Protein AF-A0A6J7JRB7-F1 (afdb_monomer_lite)

Structure (mmCIF, N/CA/C/O backbone):
data_AF-A0A6J7JRB7-F1
#
_entry.id   AF-A0A6J7JRB7-F1
#
loop_
_atom_site.group_PDB
_atom_site.id
_atom_site.type_symbol
_atom_site.label_atom_id
_atom_site.label_alt_id
_atom_site.label_comp_id
_atom_site.label_asym_id
_atom_site.label_entity_id
_atom_site.label_seq_id
_atom_site.pdbx_PDB_ins_code
_atom_site.Cartn_x
_atom_site.Cartn_y
_atom_site.Cartn_z
_atom_site.occupancy
_atom_site.B_iso_or_equiv
_atom_site.auth_seq_id
_atom_site.auth_comp_id
_atom_site.auth_asym_id
_atom_site.auth_atom_id
_atom_site.pdbx_PDB_model_num
ATOM 1 N N . MET A 1 1 ? -7.721 -0.290 -4.388 1.00 76.25 1 MET A N 1
ATOM 2 C CA . MET A 1 1 ? -7.962 -1.744 -4.243 1.00 76.25 1 MET A CA 1
ATOM 3 C C . MET A 1 1 ? -8.244 -2.054 -2.776 1.00 76.25 1 MET A C 1
ATOM 5 O O . MET A 1 1 ? -7.446 -1.614 -1.957 1.00 76.25 1 MET A O 1
ATOM 9 N N . PRO A 1 2 ? -9.337 -2.754 -2.424 1.00 85.25 2 PRO A N 1
ATOM 10 C CA . PRO A 1 2 ? -9.631 -3.139 -1.039 1.00 85.25 2 PRO A CA 1
ATOM 11 C C . PRO A 1 2 ? -8.579 -4.089 -0.453 1.00 85.25 2 PRO A C 1
ATOM 13 O O . PRO A 1 2 ? -8.150 -5.020 -1.140 1.00 85.25 2 PRO A O 1
ATOM 16 N N . ILE A 1 3 ? -8.217 -3.924 0.824 1.00 85.44 3 ILE A N 1
ATOM 17 C CA . ILE A 1 3 ? -7.238 -4.811 1.488 1.00 85.44 3 ILE A CA 1
ATOM 18 C C . ILE A 1 3 ? -7.705 -6.276 1.525 1.00 85.44 3 ILE A C 1
ATOM 20 O O . ILE A 1 3 ? -6.895 -7.191 1.407 1.00 85.44 3 ILE A O 1
ATOM 24 N N . ALA A 1 4 ? -9.018 -6.520 1.603 1.00 86.56 4 ALA A N 1
ATOM 25 C CA . ALA A 1 4 ? -9.580 -7.871 1.615 1.00 86.56 4 ALA A CA 1
ATOM 26 C C . ALA A 1 4 ? -9.231 -8.669 0.346 1.00 86.56 4 ALA A C 1
ATOM 28 O O . ALA A 1 4 ? -8.915 -9.854 0.432 1.00 86.56 4 ALA A O 1
ATOM 29 N N . GLN A 1 5 ? -9.221 -8.013 -0.822 1.00 86.25 5 GLN A N 1
ATOM 30 C CA . GLN A 1 5 ? -8.841 -8.654 -2.086 1.00 86.25 5 GLN A CA 1
ATOM 31 C C . GLN A 1 5 ? -7.365 -9.060 -2.084 1.00 86.25 5 GLN A C 1
ATOM 33 O O . GLN A 1 5 ? -7.008 -10.130 -2.568 1.00 86.25 5 GLN A O 1
ATOM 38 N N . VAL A 1 6 ? -6.509 -8.233 -1.486 1.00 87.00 6 VAL A N 1
ATOM 39 C CA . VAL A 1 6 ? -5.076 -8.512 -1.362 1.00 87.00 6 VAL A CA 1
ATOM 40 C C . VAL A 1 6 ? -4.815 -9.650 -0.388 1.00 87.00 6 VAL A C 1
ATOM 42 O O . VAL A 1 6 ? -4.079 -10.574 -0.717 1.00 87.00 6 VAL A O 1
ATOM 45 N N . ARG A 1 7 ? -5.457 -9.632 0.784 1.00 88.94 7 ARG A N 1
ATOM 46 C CA . ARG A 1 7 ? -5.355 -10.720 1.765 1.00 88.94 7 ARG A CA 1
ATOM 47 C C . ARG A 1 7 ? -5.784 -12.056 1.156 1.00 88.94 7 ARG A C 1
ATOM 49 O O . ARG A 1 7 ? -5.083 -13.047 1.331 1.00 88.94 7 ARG A O 1
ATOM 56 N N . ALA A 1 8 ? -6.870 -12.070 0.382 1.00 88.88 8 ALA A N 1
ATOM 57 C CA . ALA A 1 8 ? -7.312 -13.262 -0.339 1.00 88.88 8 ALA A CA 1
ATOM 58 C C . ALA A 1 8 ? -6.277 -13.743 -1.373 1.00 88.88 8 ALA A C 1
ATOM 60 O O . ALA A 1 8 ? -5.997 -14.936 -1.440 1.00 88.88 8 ALA A O 1
ATOM 61 N N . ALA A 1 9 ? -5.664 -12.826 -2.130 1.00 87.12 9 ALA A N 1
ATOM 62 C CA . ALA A 1 9 ? -4.622 -13.166 -3.100 1.00 87.12 9 ALA A CA 1
ATOM 63 C C . ALA A 1 9 ? -3.345 -13.733 -2.447 1.00 87.12 9 ALA A C 1
ATOM 65 O O . ALA A 1 9 ? -2.646 -14.540 -3.056 1.00 87.12 9 ALA A O 1
ATOM 66 N N . LEU A 1 10 ? -3.041 -13.329 -1.210 1.00 89.19 10 LEU A N 1
ATOM 67 C CA . LEU A 1 10 ? -1.846 -13.748 -0.471 1.00 89.19 10 LEU A CA 1
ATOM 68 C C . LEU A 1 10 ? -2.048 -15.025 0.363 1.00 89.19 10 LEU A C 1
ATOM 70 O O . LEU A 1 10 ? -1.072 -15.718 0.659 1.00 89.19 10 LEU A O 1
ATOM 74 N N . ALA A 1 11 ? -3.292 -15.376 0.699 1.00 86.50 11 ALA A N 1
ATOM 75 C CA . ALA A 1 11 ? -3.630 -16.467 1.618 1.00 86.50 11 ALA A CA 1
ATOM 76 C C . ALA A 1 11 ? -3.048 -17.844 1.234 1.00 86.50 11 ALA A C 1
ATOM 78 O O . ALA A 1 11 ? -2.835 -18.681 2.106 1.00 86.50 11 ALA A O 1
ATOM 79 N N . GLY A 1 12 ? -2.777 -18.085 -0.054 1.00 82.75 12 GLY A N 1
ATOM 80 C CA . GLY A 1 12 ? -2.270 -19.368 -0.552 1.00 82.75 12 GLY A CA 1
ATOM 81 C C . GLY A 1 12 ? -0.763 -19.602 -0.390 1.00 82.75 12 GLY A C 1
ATOM 82 O O . GLY A 1 12 ? -0.304 -20.710 -0.650 1.00 82.75 12 GLY A O 1
ATOM 83 N N . GLY A 1 13 ? 0.020 -18.594 0.010 1.00 87.75 13 GLY A N 1
ATOM 84 C CA . GLY A 1 13 ? 1.485 -18.731 0.060 1.00 87.75 13 GLY A CA 1
ATOM 85 C C . GLY A 1 13 ? 2.221 -17.766 0.982 1.00 87.75 13 GLY A C 1
ATOM 86 O O . GLY A 1 13 ? 3.420 -17.927 1.186 1.00 87.75 13 GLY A O 1
ATOM 87 N N . TRP A 1 14 ? 1.525 -16.790 1.562 1.00 93.12 14 TRP A N 1
ATOM 88 C CA . TRP A 1 14 ? 2.118 -15.783 2.434 1.00 93.12 14 TRP A CA 1
ATOM 89 C C . TRP A 1 14 ? 1.535 -15.863 3.839 1.00 93.12 14 TRP A C 1
ATOM 91 O O . TRP A 1 14 ? 0.337 -16.066 4.032 1.00 93.12 14 TRP A O 1
ATOM 101 N N . LYS A 1 15 ? 2.390 -15.647 4.837 1.00 92.44 15 LYS A N 1
ATOM 102 C CA . LYS A 1 15 ? 1.994 -15.529 6.242 1.00 92.44 15 LYS A CA 1
ATOM 103 C C . LYS A 1 15 ? 1.959 -14.059 6.622 1.00 92.44 15 LYS A C 1
ATOM 105 O O . LYS A 1 15 ? 3.009 -13.460 6.833 1.00 92.44 15 LYS A O 1
ATOM 110 N N . CYS A 1 16 ? 0.761 -13.492 6.694 1.00 90.56 16 CYS A N 1
ATOM 111 C CA . CYS A 1 16 ? 0.547 -12.085 7.019 1.00 90.56 16 CYS A CA 1
ATOM 112 C C . CYS A 1 16 ? 0.153 -11.883 8.483 1.00 90.56 16 CYS A C 1
ATOM 114 O O . CYS A 1 16 ? -0.610 -12.665 9.051 1.00 90.56 16 CYS A O 1
ATOM 116 N N . ARG A 1 17 ? 0.650 -10.800 9.078 1.00 89.12 17 ARG A N 1
ATOM 117 C CA . ARG A 1 17 ? 0.270 -10.303 10.396 1.00 89.12 17 ARG A CA 1
ATOM 118 C C . ARG A 1 17 ? -0.006 -8.804 10.301 1.00 89.12 17 ARG A C 1
ATOM 120 O O . ARG A 1 17 ? 0.858 -8.047 9.866 1.00 89.12 17 ARG A O 1
ATOM 127 N N . SER A 1 18 ? -1.178 -8.397 10.764 1.00 82.25 18 SER A N 1
ATOM 128 C CA . SER A 1 18 ? -1.529 -6.990 10.964 1.00 82.25 18 SER A CA 1
ATOM 129 C C . SER A 1 18 ? -0.732 -6.415 12.130 1.00 82.25 18 SER A C 1
ATOM 131 O O . SER A 1 18 ? -0.564 -7.083 13.159 1.00 82.25 18 SER A O 1
ATOM 133 N N . GLN A 1 19 ? -0.185 -5.211 11.975 1.00 71.94 19 GLN A N 1
ATOM 134 C CA . GLN A 1 19 ? 0.586 -4.593 13.052 1.00 71.94 19 GLN A CA 1
ATOM 135 C C . GLN A 1 19 ? -0.351 -4.095 14.168 1.00 71.94 19 GLN A C 1
ATOM 137 O O . GLN A 1 19 ? -1.401 -3.529 13.882 1.00 71.94 19 GLN A O 1
ATOM 142 N N . PRO A 1 20 ? -0.016 -4.291 15.457 1.00 54.75 20 PRO A N 1
ATOM 143 C CA . PRO A 1 20 ? -0.836 -3.772 16.549 1.00 54.75 20 PRO A CA 1
ATOM 144 C C . PRO A 1 20 ? -0.871 -2.235 16.511 1.00 54.75 20 PRO A C 1
ATOM 146 O O . PRO A 1 20 ? 0.176 -1.595 16.454 1.00 54.75 20 PRO A O 1
ATOM 149 N N . GLY A 1 21 ? -2.074 -1.650 16.559 1.00 57.25 21 GLY A N 1
ATOM 150 C CA . GLY A 1 21 ? -2.283 -0.193 16.501 1.00 57.25 21 GLY A CA 1
ATOM 151 C C . GLY A 1 21 ? -3.243 0.295 15.408 1.00 57.25 21 GLY A C 1
ATOM 152 O O . GLY A 1 21 ? -3.425 1.504 15.265 1.00 57.25 21 GLY A O 1
ATOM 153 N N . GLU A 1 22 ? -3.874 -0.609 14.653 1.00 62.12 22 GLU A N 1
ATOM 154 C CA . GLU A 1 22 ? -4.835 -0.250 13.600 1.00 62.12 22 GLU A CA 1
ATOM 155 C C . GLU A 1 22 ? -6.084 0.404 14.197 1.00 62.12 22 GLU A C 1
ATOM 157 O O . GLU A 1 22 ? -6.878 -0.226 14.896 1.00 62.12 22 GLU A O 1
ATOM 162 N N . THR A 1 23 ? -6.251 1.696 13.929 1.00 71.94 23 THR A N 1
ATOM 163 C CA . THR A 1 23 ? -7.450 2.455 14.293 1.00 71.94 23 THR A CA 1
ATOM 164 C C . THR A 1 23 ? -8.342 2.560 13.070 1.00 71.94 23 THR A C 1
ATOM 166 O O . THR A 1 23 ? -7.960 3.149 12.061 1.00 71.94 23 THR A O 1
ATOM 169 N N . THR A 1 24 ? -9.545 2.000 13.154 1.00 78.94 24 THR A N 1
ATOM 170 C CA . THR A 1 24 ? -10.536 2.074 12.071 1.00 78.94 24 THR A CA 1
ATOM 171 C C . THR A 1 24 ? -10.951 3.521 11.793 1.00 78.94 24 THR A C 1
ATOM 173 O O . THR A 1 24 ? -10.868 4.382 12.674 1.00 78.94 24 THR A O 1
ATOM 176 N N . PHE A 1 25 ? -11.485 3.790 10.596 1.00 81.44 25 PHE A N 1
ATOM 177 C CA . PHE A 1 25 ? -12.032 5.111 10.248 1.00 81.44 25 PHE A CA 1
ATOM 178 C C . PHE A 1 25 ? -13.025 5.617 11.307 1.00 81.44 25 PHE A C 1
ATOM 180 O O . PHE A 1 25 ? -12.956 6.764 11.743 1.00 81.44 25 PHE A O 1
ATOM 187 N N . ARG A 1 26 ? -13.908 4.734 11.791 1.00 83.62 26 ARG A N 1
ATOM 188 C CA . ARG A 1 26 ? -14.891 5.059 12.830 1.00 83.62 26 ARG A CA 1
ATOM 189 C C . ARG A 1 26 ? -14.234 5.471 14.147 1.00 83.62 26 ARG A C 1
ATOM 191 O O . ARG A 1 26 ? -14.611 6.498 14.700 1.00 83.62 26 ARG A O 1
ATOM 198 N N . GLN A 1 27 ? -13.248 4.711 14.620 1.00 83.44 27 GLN A N 1
ATOM 199 C CA . GLN A 1 27 ? -12.516 5.046 15.847 1.00 83.44 27 GLN A CA 1
ATOM 200 C C . GLN A 1 27 ? -11.789 6.391 15.710 1.00 83.44 27 GLN A C 1
ATOM 202 O O . GLN A 1 27 ? -11.836 7.202 16.630 1.00 83.44 27 GLN A O 1
ATOM 207 N N . LYS A 1 28 ? -11.212 6.683 14.534 1.00 81.31 28 LYS A N 1
ATOM 208 C CA . LYS A 1 28 ? -10.584 7.985 14.244 1.00 81.31 28 LYS A CA 1
ATOM 209 C C . LYS A 1 28 ? -11.584 9.142 14.322 1.00 81.31 28 LYS A C 1
ATOM 211 O O . LYS A 1 28 ? -11.272 10.184 14.895 1.00 81.31 28 LYS A O 1
ATOM 216 N N . VAL A 1 29 ? -12.793 8.963 13.785 1.00 83.75 29 VAL A N 1
ATOM 217 C CA . VAL A 1 29 ? -13.868 9.964 13.896 1.00 83.75 29 VAL A CA 1
ATOM 218 C C . VAL A 1 29 ? -14.304 10.143 15.351 1.00 83.75 29 VAL A C 1
ATOM 220 O O . VAL A 1 29 ? -14.410 11.275 15.814 1.00 83.75 29 VAL A O 1
ATOM 223 N N . GLU A 1 30 ? -14.524 9.054 16.091 1.00 85.88 30 GLU A N 1
ATOM 224 C CA . GLU A 1 30 ? -14.935 9.096 17.502 1.00 85.88 30 GLU A CA 1
ATOM 225 C C . GLU A 1 30 ? -13.896 9.812 18.384 1.00 85.88 30 GLU A C 1
ATOM 227 O O . GLU A 1 30 ? -14.257 10.650 19.219 1.00 85.88 30 GLU A O 1
ATOM 232 N N . ASP A 1 31 ? -12.609 9.555 18.154 1.00 82.25 31 ASP A N 1
ATOM 233 C CA . ASP A 1 31 ? -11.507 10.219 18.847 1.00 82.25 31 ASP A CA 1
ATOM 234 C C . ASP A 1 31 ? -11.458 11.728 18.548 1.00 82.25 31 ASP A C 1
ATOM 236 O O . ASP A 1 31 ? -11.330 12.539 19.473 1.00 82.25 31 ASP A O 1
ATOM 240 N N . GLU A 1 32 ? -11.626 12.127 17.283 1.00 82.19 32 GLU A N 1
ATOM 241 C CA . GLU A 1 32 ? -11.650 13.537 16.872 1.00 82.19 32 GLU A CA 1
ATOM 242 C C . GLU A 1 32 ? -12.894 14.271 17.412 1.00 82.19 32 GLU A C 1
ATOM 244 O O . GLU A 1 32 ? -12.798 15.406 17.890 1.00 82.19 32 GLU A O 1
ATOM 249 N N . VAL A 1 33 ? -14.061 13.615 17.439 1.00 84.25 33 VAL A N 1
ATOM 250 C CA . VAL A 1 33 ? -15.277 14.149 18.076 1.00 84.25 33 VAL A CA 1
ATOM 251 C C . VAL A 1 33 ? -15.057 14.352 19.576 1.00 84.25 33 VAL A C 1
ATOM 253 O O . VAL A 1 33 ? -15.400 15.412 20.111 1.00 84.25 33 VAL A O 1
ATOM 256 N N . ARG A 1 34 ? -14.470 13.366 20.270 1.00 83.44 34 ARG A N 1
ATOM 257 C CA . ARG A 1 34 ? -14.160 13.465 21.705 1.00 83.44 34 ARG A CA 1
ATOM 258 C C . ARG A 1 34 ? -13.220 14.636 21.977 1.00 83.44 34 ARG A C 1
ATOM 260 O O . ARG A 1 34 ? -13.508 15.441 22.859 1.00 83.44 34 ARG A O 1
ATOM 267 N N . LYS A 1 35 ? -12.153 14.776 21.186 1.00 76.69 35 LYS A N 1
ATOM 268 C CA . LYS A 1 35 ? -11.178 15.872 21.287 1.00 76.69 35 LYS A CA 1
ATOM 269 C C . LYS A 1 35 ? -11.837 17.248 21.182 1.00 76.69 35 LYS A C 1
ATOM 271 O O . LYS A 1 35 ? -11.597 18.121 22.014 1.00 76.69 35 LYS A O 1
ATOM 276 N N . ARG A 1 36 ? -12.702 17.437 20.185 1.00 78.38 36 ARG A N 1
ATOM 277 C CA . ARG A 1 36 ? -13.407 18.710 19.962 1.00 78.38 36 ARG A CA 1
ATOM 278 C C . ARG A 1 36 ? -14.387 19.042 21.086 1.00 78.38 36 ARG A C 1
ATOM 280 O O . ARG A 1 36 ? -14.537 20.210 21.431 1.00 78.38 36 ARG A O 1
ATOM 287 N N . LYS A 1 37 ? -15.017 18.030 21.690 1.00 79.56 37 LYS A N 1
ATOM 288 C CA . LYS A 1 37 ? -15.929 18.208 22.832 1.00 79.56 37 LYS A CA 1
ATOM 289 C C . LYS A 1 37 ? -15.203 18.557 24.133 1.00 79.56 37 LYS A C 1
ATOM 291 O O . LYS A 1 37 ? -15.717 19.367 24.897 1.00 79.56 37 LYS A O 1
ATOM 296 N N . THR A 1 38 ? -14.033 17.973 24.393 1.00 78.00 38 THR A N 1
ATOM 297 C CA . THR A 1 38 ? -13.291 18.186 25.650 1.00 78.00 38 THR A CA 1
ATOM 298 C C . THR A 1 38 ? -12.343 19.386 25.615 1.00 78.00 38 THR A C 1
ATOM 300 O O . THR A 1 38 ? -11.738 19.706 26.634 1.00 78.00 38 THR A O 1
ATOM 303 N N . GLY A 1 39 ? -12.184 20.053 24.465 1.00 65.12 39 GLY A N 1
ATOM 304 C CA . GLY A 1 39 ? -11.301 21.216 24.324 1.00 65.12 39 GLY A CA 1
ATOM 305 C C . GLY A 1 39 ? -9.809 20.897 24.486 1.00 65.12 39 GLY A C 1
ATOM 306 O O . GLY A 1 39 ? -8.995 21.811 24.589 1.00 65.12 39 GLY A O 1
ATOM 307 N N . SER A 1 40 ? -9.428 19.615 24.505 1.00 60.00 40 SER A N 1
ATOM 308 C CA . SER A 1 40 ? -8.027 19.206 24.589 1.00 60.00 40 SER A CA 1
ATOM 309 C C . SER A 1 40 ? -7.312 19.481 23.265 1.00 60.00 40 SER A C 1
ATOM 311 O O . SER A 1 40 ? -7.526 18.795 22.269 1.00 60.00 40 SER A O 1
ATOM 313 N N . SER A 1 41 ? -6.420 20.472 23.264 1.00 51.22 41 SER A N 1
ATOM 314 C CA . SER A 1 41 ? -5.549 20.831 22.133 1.00 51.22 41 SER A CA 1
ATOM 315 C C . SER A 1 41 ? -4.304 19.946 22.006 1.00 51.22 41 SER A C 1
ATOM 317 O O . SER A 1 41 ? -3.438 20.210 21.172 1.00 51.22 41 SER A O 1
ATOM 319 N N . GLY A 1 42 ? -4.189 18.897 22.826 1.00 41.31 42 GLY A N 1
ATOM 320 C CA . GLY A 1 42 ? -3.016 18.035 22.830 1.00 41.31 42 GLY A CA 1
ATOM 321 C C . GLY A 1 42 ? -2.763 17.418 21.453 1.00 41.31 42 GLY A C 1
ATOM 322 O O . GLY A 1 42 ? -3.681 16.924 20.791 1.00 41.31 42 GLY A O 1
ATOM 323 N N . ARG A 1 43 ? -1.492 17.438 21.042 1.00 41.88 43 ARG A N 1
ATOM 324 C CA . ARG A 1 43 ? -0.936 16.736 19.879 1.00 41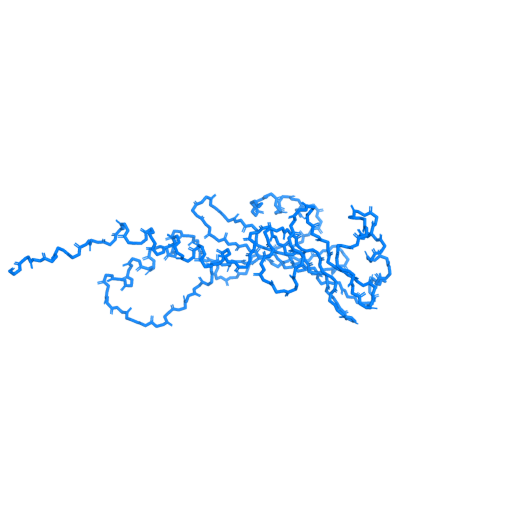.88 43 ARG A CA 1
ATOM 325 C C . ARG A 1 43 ? -0.944 15.226 20.157 1.00 41.88 43 ARG A C 1
ATOM 327 O O . ARG A 1 43 ? 0.101 14.603 20.278 1.00 41.88 43 ARG A O 1
ATOM 334 N N . TRP A 1 44 ? -2.129 14.661 20.354 1.00 41.62 44 TRP A N 1
ATOM 335 C CA . TRP A 1 44 ? -2.324 13.234 20.574 1.00 41.62 44 TRP A CA 1
ATOM 336 C C . TRP A 1 44 ? -2.386 12.549 19.224 1.00 41.62 44 TRP A C 1
ATOM 338 O O . TRP A 1 44 ? -3.074 13.034 18.325 1.00 41.62 44 TRP A O 1
ATOM 348 N N . GLY A 1 45 ? -1.551 11.512 19.109 1.00 41.31 45 GLY A N 1
ATOM 349 C CA . GLY A 1 45 ? -1.071 10.906 17.877 1.00 41.31 45 GLY A CA 1
ATOM 350 C C . GLY A 1 45 ? -2.111 10.951 16.782 1.00 41.31 45 GLY A C 1
ATOM 351 O O . GLY A 1 45 ? -3.134 10.278 16.873 1.00 41.31 45 GLY A O 1
ATOM 352 N N . GLY A 1 46 ? -1.832 11.758 15.756 1.00 38.19 46 GLY A N 1
ATOM 353 C CA . GLY A 1 46 ? -2.466 11.582 14.466 1.00 38.19 46 GLY A CA 1
ATOM 354 C C . GLY A 1 46 ? -2.102 10.178 14.030 1.00 38.19 46 GLY A C 1
ATOM 355 O O . GLY A 1 46 ? -1.031 9.986 13.462 1.00 38.19 46 GLY A O 1
ATOM 356 N N . GLY A 1 47 ? -2.936 9.209 14.410 1.00 42.31 47 GLY A N 1
ATOM 357 C CA . GLY A 1 47 ? -2.882 7.858 13.905 1.00 42.31 47 GLY A CA 1
ATOM 358 C C . GLY A 1 47 ? -3.004 8.049 12.420 1.00 42.31 47 GLY A C 1
ATOM 359 O O . GLY A 1 47 ? -4.067 8.445 11.931 1.00 42.31 47 GLY A O 1
ATOM 360 N N . GLU A 1 48 ? -1.864 7.939 11.745 1.00 52.19 48 GLU A N 1
ATOM 361 C CA . GLU A 1 48 ? -1.753 8.164 10.321 1.00 52.19 48 GLU A CA 1
ATOM 362 C C . GLU A 1 48 ? -2.917 7.391 9.702 1.00 52.19 48 GLU A C 1
ATOM 364 O O . GLU A 1 48 ? -3.283 6.321 10.192 1.00 52.19 48 GLU A O 1
ATOM 369 N N . GLY A 1 49 ? -3.599 7.941 8.698 1.00 56.47 49 GLY A N 1
ATOM 370 C CA . GLY A 1 49 ? -4.733 7.280 8.033 1.00 56.47 49 GLY A CA 1
ATOM 371 C C . GLY A 1 49 ? -4.465 5.821 7.635 1.00 56.47 49 GLY A C 1
ATOM 372 O O . GLY A 1 49 ? -5.406 5.116 7.322 1.00 56.47 49 GLY A O 1
ATOM 373 N N . ILE A 1 50 ? -3.210 5.394 7.735 1.00 66.50 50 ILE A N 1
ATOM 374 C CA . ILE A 1 50 ? -2.527 4.234 7.231 1.00 66.50 50 ILE A CA 1
ATOM 375 C C . ILE A 1 50 ? -2.343 3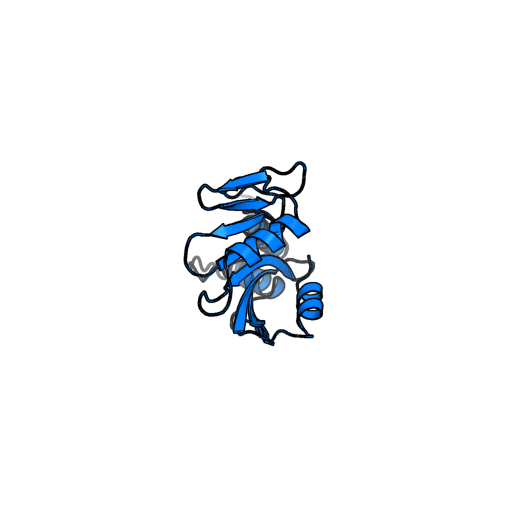.192 8.346 1.00 66.50 50 ILE A C 1
ATOM 377 O O . ILE A 1 50 ? -1.729 3.457 9.378 1.00 66.50 50 ILE A O 1
ATOM 381 N N . SER A 1 51 ? -2.842 1.995 8.088 1.00 79.19 51 SER A N 1
ATOM 382 C CA . SER A 1 51 ? -2.527 0.754 8.789 1.00 79.19 51 SER A CA 1
ATOM 383 C C . SER A 1 51 ? -1.587 -0.082 7.910 1.00 79.19 51 SER A C 1
ATOM 385 O O . SER A 1 51 ? -1.373 0.233 6.728 1.00 79.19 51 SER A O 1
ATOM 387 N N . SER A 1 52 ? -0.995 -1.143 8.463 1.00 85.75 52 SER A N 1
ATOM 388 C CA . SER A 1 52 ? -0.133 -2.005 7.657 1.00 85.75 52 SER A CA 1
ATOM 389 C C . SER A 1 52 ? -0.131 -3.469 8.063 1.00 85.75 52 SER A C 1
ATOM 391 O O . SER A 1 52 ? 0.016 -3.800 9.240 1.00 85.75 52 SER A O 1
ATOM 393 N N . ASP A 1 53 ? -0.137 -4.333 7.050 1.00 88.81 53 ASP A N 1
ATOM 394 C CA . ASP A 1 53 ? 0.127 -5.760 7.191 1.00 88.81 53 ASP A CA 1
ATOM 395 C C . ASP A 1 53 ? 1.597 -6.038 6.857 1.00 88.81 53 ASP A C 1
ATOM 397 O O . ASP A 1 53 ? 2.127 -5.554 5.856 1.00 88.81 53 ASP A O 1
ATOM 401 N N . SER A 1 54 ? 2.261 -6.844 7.681 1.00 90.69 54 SER A N 1
ATOM 402 C CA . SER A 1 54 ? 3.577 -7.413 7.384 1.00 90.69 54 SER A CA 1
ATOM 403 C C . SER A 1 54 ? 3.417 -8.890 7.040 1.00 90.69 54 SER A C 1
ATOM 405 O O . SER A 1 54 ? 2.864 -9.663 7.821 1.00 90.69 54 SER A O 1
ATOM 407 N N . CYS A 1 55 ? 3.892 -9.289 5.869 1.00 91.31 55 CYS A N 1
ATOM 408 C CA . CYS A 1 55 ? 3.759 -10.627 5.320 1.00 91.31 55 CYS A CA 1
ATOM 409 C C . CYS A 1 55 ? 5.126 -11.240 5.033 1.00 91.31 55 CYS A C 1
ATOM 411 O O . CYS A 1 55 ? 6.038 -10.548 4.592 1.00 91.31 55 CYS A O 1
ATOM 413 N N . VAL A 1 56 ? 5.242 -12.552 5.229 1.00 91.00 56 VAL A N 1
ATOM 414 C CA . VAL A 1 56 ? 6.427 -13.333 4.853 1.00 91.00 56 VAL A CA 1
ATOM 415 C C . VAL A 1 56 ? 6.041 -14.372 3.807 1.00 91.00 56 VAL A C 1
ATOM 417 O O . VAL A 1 56 ? 5.078 -15.121 4.000 1.00 91.00 56 VAL A O 1
ATOM 420 N N . GLY A 1 57 ? 6.771 -14.377 2.697 1.00 88.81 57 GLY A N 1
ATOM 421 C CA . GLY A 1 57 ? 6.589 -15.262 1.556 1.00 88.81 57 GLY A CA 1
ATOM 422 C C . GLY A 1 57 ? 7.277 -16.620 1.732 1.00 88.81 57 GLY A C 1
ATOM 423 O O . GLY A 1 57 ? 8.018 -16.839 2.697 1.00 88.81 57 GLY A O 1
ATOM 424 N N . PRO A 1 58 ? 7.033 -17.560 0.808 1.00 85.69 58 PRO A N 1
ATOM 425 C CA . PRO A 1 58 ? 7.503 -18.939 0.916 1.00 85.69 58 PRO A CA 1
ATOM 426 C C . PRO A 1 58 ? 9.027 -19.071 0.801 1.00 85.69 58 PRO A C 1
ATOM 428 O O . PRO A 1 58 ? 9.589 -20.015 1.355 1.00 85.69 58 PRO A O 1
ATOM 431 N N . SER A 1 59 ? 9.707 -18.122 0.151 1.00 81.19 59 SER A N 1
ATOM 432 C CA . SER A 1 59 ? 11.174 -18.093 0.044 1.00 81.19 59 SER A CA 1
ATOM 433 C C . SER A 1 59 ? 11.811 -17.180 1.105 1.00 81.19 59 SER A C 1
ATOM 435 O O . SER A 1 59 ? 13.027 -16.961 1.115 1.00 81.19 59 SER A O 1
ATOM 437 N N . GLY A 1 60 ? 10.996 -16.657 2.028 1.00 79.31 60 GLY A N 1
ATOM 438 C CA . GLY A 1 60 ? 11.383 -15.681 3.043 1.00 79.31 60 GLY A CA 1
ATOM 439 C C . GLY A 1 60 ? 11.497 -14.256 2.508 1.00 79.31 60 GLY A C 1
ATOM 440 O O . GLY A 1 60 ? 12.249 -13.464 3.070 1.00 79.31 60 GLY A O 1
ATOM 441 N N . GLU A 1 61 ? 10.780 -13.942 1.426 1.00 82.69 61 GLU A N 1
ATOM 442 C CA . GLU A 1 61 ? 10.525 -12.566 1.010 1.00 82.69 61 GLU A CA 1
ATOM 443 C C . GLU A 1 61 ? 9.682 -11.849 2.070 1.00 82.69 61 GLU A C 1
ATOM 445 O O . GLU A 1 61 ? 8.777 -12.444 2.653 1.00 82.69 61 GLU A O 1
ATOM 450 N N . GLU A 1 62 ? 9.924 -10.564 2.293 1.00 86.00 62 GLU A N 1
ATOM 451 C CA . GLU A 1 62 ? 9.108 -9.758 3.199 1.00 86.00 62 GLU A CA 1
ATOM 452 C C . GLU A 1 62 ? 8.254 -8.791 2.389 1.00 86.00 62 GLU A C 1
ATOM 454 O O . GLU A 1 62 ? 8.752 -8.078 1.529 1.00 86.00 62 GLU A O 1
ATOM 459 N N . LEU A 1 63 ? 6.956 -8.741 2.657 1.00 87.19 63 LEU A N 1
ATOM 460 C CA . LEU A 1 63 ? 6.025 -7.830 2.008 1.00 87.19 63 LEU A CA 1
ATOM 461 C C . LEU A 1 63 ? 5.321 -6.995 3.070 1.00 87.19 63 LEU A C 1
ATOM 463 O O . LEU A 1 63 ? 4.589 -7.523 3.898 1.00 87.19 63 LEU A O 1
ATOM 467 N N . VAL A 1 64 ? 5.499 -5.683 3.018 1.00 87.31 64 VAL A N 1
ATOM 468 C CA . VAL A 1 64 ? 4.730 -4.725 3.812 1.00 87.31 64 VAL A CA 1
ATOM 469 C C . VAL A 1 64 ? 3.641 -4.128 2.935 1.00 87.31 64 VAL A C 1
ATOM 471 O O . VAL A 1 64 ? 3.924 -3.587 1.867 1.00 87.31 64 VAL A O 1
ATOM 474 N N . ILE A 1 65 ? 2.397 -4.205 3.391 1.00 87.06 65 ILE A N 1
ATOM 475 C CA . ILE A 1 65 ? 1.221 -3.648 2.725 1.00 87.06 65 ILE A CA 1
ATOM 476 C C . ILE A 1 65 ? 0.759 -2.464 3.558 1.00 87.06 65 ILE A C 1
ATOM 478 O O . ILE A 1 65 ? 0.379 -2.649 4.706 1.00 87.06 65 ILE A O 1
ATOM 482 N N . ARG A 1 66 ? 0.775 -1.260 2.993 1.00 83.69 66 ARG A N 1
ATOM 483 C CA . ARG A 1 66 ? 0.223 -0.047 3.604 1.00 83.69 66 ARG A CA 1
ATOM 484 C C . ARG A 1 66 ? -1.157 0.215 3.021 1.00 83.69 66 ARG A C 1
ATOM 486 O O . ARG A 1 66 ? -1.339 0.144 1.803 1.00 83.69 66 ARG A O 1
ATOM 493 N N . TYR A 1 67 ? -2.128 0.519 3.864 1.00 82.69 67 TYR A N 1
ATOM 494 C CA . TYR A 1 67 ? -3.498 0.789 3.441 1.00 82.69 67 TYR A CA 1
ATOM 495 C C . TYR A 1 67 ? -4.130 1.840 4.328 1.00 82.69 67 TYR A C 1
ATOM 497 O O . TYR A 1 67 ? -3.900 1.827 5.531 1.00 82.69 67 TYR A O 1
ATOM 505 N N . ALA A 1 68 ? -4.949 2.716 3.757 1.00 80.31 68 ALA A N 1
ATOM 506 C CA . ALA A 1 68 ? -5.685 3.671 4.556 1.00 80.31 68 ALA A CA 1
ATOM 507 C C . ALA A 1 68 ? -7.063 3.168 4.959 1.00 80.31 68 ALA A C 1
ATOM 509 O O . ALA A 1 68 ? -7.753 2.482 4.205 1.00 80.31 68 ALA A O 1
ATOM 510 N N . GLU A 1 69 ? -7.480 3.613 6.132 1.00 81.12 69 GLU A N 1
ATOM 511 C CA . GLU A 1 69 ? -8.799 3.420 6.703 1.00 81.12 69 GLU A CA 1
ATOM 512 C C . GLU A 1 69 ? -9.722 4.550 6.242 1.00 81.12 69 GLU A C 1
ATOM 514 O O . GLU A 1 69 ? -9.647 5.667 6.757 1.00 81.12 69 GLU A O 1
ATOM 519 N N . VAL A 1 70 ? -10.596 4.262 5.274 1.00 80.62 70 VAL A N 1
ATOM 520 C CA . VAL A 1 70 ? -11.588 5.212 4.743 1.00 80.62 70 VAL A CA 1
ATOM 521 C C . VAL A 1 70 ? -13.015 4.766 5.065 1.00 80.62 70 VAL A C 1
ATOM 523 O O . VAL A 1 70 ? -13.236 3.636 5.495 1.00 80.62 70 VAL A O 1
ATOM 526 N N . GLU A 1 71 ? -14.006 5.633 4.838 1.00 80.00 71 GLU A N 1
ATOM 527 C CA . GLU A 1 71 ? -15.421 5.357 5.156 1.00 80.00 71 GLU A CA 1
ATOM 528 C C . GLU A 1 71 ? -15.952 4.073 4.490 1.00 80.00 71 GLU A C 1
ATOM 530 O O . GLU A 1 71 ? -16.666 3.296 5.119 1.00 80.00 71 GLU A O 1
ATOM 535 N N . GLY A 1 72 ? -15.546 3.806 3.244 1.00 80.94 72 GLY A N 1
ATOM 536 C CA . GLY A 1 72 ? -15.898 2.588 2.501 1.00 80.94 72 GLY A CA 1
ATOM 537 C C . GLY A 1 72 ? -15.122 1.325 2.907 1.00 80.94 72 GLY A C 1
ATOM 538 O O . GLY A 1 72 ? -15.261 0.296 2.246 1.00 80.94 72 GLY A O 1
ATOM 539 N N . GLY A 1 73 ? -14.301 1.392 3.958 1.00 81.19 73 GLY A N 1
ATOM 540 C CA . GLY A 1 73 ? -13.410 0.323 4.410 1.00 81.19 73 GLY A CA 1
ATOM 541 C C . GLY A 1 73 ? -11.976 0.453 3.877 1.00 81.19 73 GLY A C 1
ATOM 542 O O . GLY A 1 73 ? -11.716 1.273 3.001 1.00 81.19 73 GLY A O 1
ATOM 543 N N . PRO A 1 74 ? -11.023 -0.339 4.399 1.00 84.38 74 PRO A N 1
ATOM 544 C CA . PRO A 1 74 ? -9.600 -0.152 4.131 1.00 84.38 74 PRO A CA 1
ATOM 545 C C . PRO A 1 74 ? -9.187 -0.375 2.669 1.00 84.38 74 PRO A C 1
ATOM 547 O O . PRO A 1 74 ? -9.468 -1.419 2.062 1.00 84.38 74 PRO A O 1
ATOM 550 N N . ILE A 1 75 ? -8.456 0.594 2.113 1.00 82.44 75 ILE A N 1
ATOM 551 C CA . ILE A 1 75 ? -7.979 0.600 0.724 1.00 82.44 75 ILE A CA 1
ATOM 552 C C . ILE A 1 75 ? -6.457 0.680 0.704 1.00 82.44 75 ILE A C 1
ATOM 554 O O . ILE A 1 75 ? -5.855 1.495 1.388 1.00 82.44 75 ILE A O 1
ATOM 558 N N . VAL A 1 76 ? -5.828 -0.147 -0.126 1.00 80.44 76 VAL A N 1
ATOM 559 C CA . VAL A 1 76 ? -4.372 -0.190 -0.269 1.00 80.44 76 VAL A CA 1
ATOM 560 C C . VAL A 1 76 ? -3.808 1.110 -0.831 1.00 80.44 76 VAL A C 1
ATOM 562 O O . VAL A 1 76 ? -4.207 1.552 -1.914 1.00 80.44 76 VAL A O 1
ATOM 565 N N . ASP A 1 77 ? -2.820 1.632 -0.109 1.00 77.19 77 ASP A N 1
ATOM 566 C CA . ASP A 1 77 ? -2.002 2.788 -0.463 1.00 77.19 77 ASP A CA 1
ATOM 567 C C . ASP A 1 77 ? -0.684 2.359 -1.106 1.00 77.19 77 ASP A C 1
ATOM 569 O O . ASP A 1 77 ? -0.187 3.053 -1.983 1.00 77.19 77 ASP 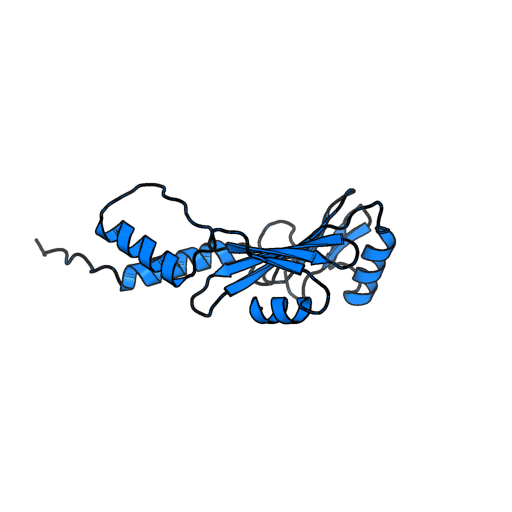A O 1
ATOM 573 N N . GLY A 1 78 ? -0.113 1.213 -0.717 1.00 78.81 78 GLY A N 1
ATOM 574 C CA . GLY A 1 78 ? 1.102 0.706 -1.345 1.00 78.81 78 GLY A CA 1
ATOM 575 C C . GLY A 1 78 ? 1.657 -0.580 -0.760 1.00 78.81 78 GLY A C 1
ATOM 576 O O . GLY A 1 78 ? 1.195 -1.101 0.249 1.00 78.81 78 GLY A O 1
ATOM 577 N N . PHE A 1 79 ? 2.684 -1.076 -1.429 1.00 80.44 79 PHE A N 1
ATOM 578 C CA . PHE A 1 79 ? 3.402 -2.296 -1.127 1.00 80.44 79 PHE A CA 1
ATOM 579 C C . PHE A 1 79 ? 4.898 -2.018 -1.087 1.00 80.44 79 PHE A C 1
ATOM 581 O O . PHE A 1 79 ? 5.446 -1.235 -1.864 1.00 80.44 79 PHE A O 1
ATOM 588 N N . THR A 1 80 ? 5.590 -2.706 -0.199 1.00 80.12 80 THR A N 1
ATOM 589 C CA . THR A 1 80 ? 7.045 -2.752 -0.166 1.00 80.12 80 THR A CA 1
ATOM 590 C C . THR A 1 80 ? 7.439 -4.208 -0.038 1.00 80.12 80 THR A C 1
ATOM 592 O O . THR A 1 80 ? 7.213 -4.818 0.999 1.00 80.12 80 THR A O 1
ATOM 595 N N . LEU A 1 81 ? 7.964 -4.769 -1.118 1.00 80.81 81 LEU A N 1
ATOM 596 C CA . LEU A 1 81 ? 8.479 -6.124 -1.187 1.00 80.81 81 LEU A CA 1
ATOM 597 C C . LEU A 1 81 ? 9.994 -6.079 -1.000 1.00 80.81 81 LEU A C 1
ATOM 599 O O . LEU A 1 81 ? 10.722 -5.668 -1.898 1.00 80.81 81 LEU A O 1
ATOM 603 N N . SER A 1 82 ? 10.473 -6.529 0.145 1.00 78.12 82 SER A N 1
ATOM 604 C CA . SER A 1 82 ? 11.886 -6.743 0.394 1.00 78.12 82 SER A CA 1
ATOM 605 C C . SER A 1 82 ? 12.282 -8.173 0.025 1.00 78.12 82 SER A C 1
ATOM 607 O O . SER A 1 82 ? 11.705 -9.154 0.491 1.00 78.12 82 SER A O 1
ATOM 609 N N . LEU A 1 83 ? 13.290 -8.290 -0.826 1.00 74.81 83 LEU A N 1
ATOM 610 C CA . LEU A 1 83 ? 13.918 -9.528 -1.250 1.00 74.81 83 LEU A CA 1
ATOM 611 C C . LEU A 1 83 ? 15.358 -9.520 -0.722 1.00 74.81 83 LEU A C 1
ATOM 613 O O . LEU A 1 83 ? 16.026 -8.494 -0.792 1.00 74.81 83 LEU A O 1
ATOM 617 N N . SER A 1 84 ? 15.873 -10.642 -0.218 1.00 69.44 84 SER A N 1
ATOM 618 C CA . SER A 1 84 ? 17.247 -10.723 0.310 1.00 69.44 84 SER A CA 1
ATOM 619 C C . SER A 1 84 ? 18.246 -11.196 -0.750 1.00 69.44 84 SER A C 1
ATOM 621 O O . SER A 1 84 ? 18.016 -12.212 -1.396 1.00 69.44 84 SER A O 1
ATOM 623 N N . ARG A 1 85 ? 19.349 -10.464 -0.969 1.00 63.31 85 ARG A N 1
ATOM 624 C CA . ARG A 1 85 ? 20.287 -10.669 -2.102 1.00 63.31 85 ARG A CA 1
ATOM 625 C C . ARG A 1 85 ? 20.936 -12.051 -2.186 1.00 63.31 85 ARG A C 1
ATOM 627 O O . ARG A 1 85 ? 21.327 -12.477 -3.265 1.00 63.31 85 ARG A O 1
ATOM 634 N N . ASP A 1 86 ? 21.058 -12.736 -1.060 1.00 68.75 86 ASP A N 1
ATOM 635 C CA . ASP A 1 86 ? 21.508 -14.128 -0.977 1.00 68.75 86 ASP A CA 1
ATOM 636 C C . ASP A 1 86 ? 20.521 -15.116 -1.626 1.00 68.75 86 ASP A C 1
ATOM 638 O O . ASP A 1 86 ? 20.892 -16.246 -1.935 1.00 68.75 86 ASP A O 1
ATOM 642 N N . ARG A 1 87 ? 19.274 -14.689 -1.859 1.00 66.12 87 ARG A N 1
ATOM 643 C CA . ARG A 1 87 ? 18.162 -15.524 -2.325 1.00 66.12 87 ARG A CA 1
ATOM 644 C C . ARG A 1 87 ? 17.578 -15.129 -3.680 1.00 66.12 87 ARG A C 1
ATOM 646 O O . ARG A 1 87 ? 16.809 -15.910 -4.231 1.00 66.12 87 ARG A O 1
ATOM 653 N N . PHE A 1 88 ? 17.936 -13.976 -4.250 1.00 67.62 88 PHE A N 1
ATOM 654 C CA . PHE A 1 88 ? 17.481 -13.592 -5.594 1.00 67.62 88 PHE A CA 1
ATOM 655 C C . PHE A 1 88 ? 18.547 -12.836 -6.389 1.00 67.62 88 PHE A C 1
ATOM 657 O O . PHE A 1 88 ? 19.340 -12.066 -5.845 1.00 67.62 88 PHE A O 1
ATOM 664 N N . ARG A 1 89 ? 18.519 -13.007 -7.715 1.00 73.94 89 ARG A N 1
ATOM 665 C CA . ARG A 1 89 ? 19.336 -12.220 -8.644 1.00 73.94 89 ARG A CA 1
ATOM 666 C C . ARG A 1 89 ? 18.546 -11.007 -9.113 1.00 73.94 89 ARG A C 1
ATOM 668 O O . ARG A 1 89 ? 17.435 -11.131 -9.629 1.00 73.94 89 ARG A O 1
ATOM 675 N N . ARG A 1 90 ? 19.121 -9.814 -8.963 1.00 72.88 90 ARG A N 1
ATOM 676 C CA . ARG A 1 90 ? 18.476 -8.548 -9.347 1.00 72.88 90 ARG A CA 1
ATOM 677 C C . ARG A 1 90 ? 18.065 -8.542 -10.818 1.00 72.88 90 ARG A C 1
ATOM 679 O O . ARG A 1 90 ? 16.991 -8.054 -11.158 1.00 72.88 90 ARG A O 1
ATOM 686 N N . GLU A 1 91 ? 18.896 -9.111 -11.681 1.00 77.06 91 GLU A N 1
ATOM 687 C CA . GLU A 1 91 ? 18.664 -9.194 -13.120 1.00 77.06 91 GLU A CA 1
ATOM 688 C C . GLU A 1 91 ? 17.408 -10.009 -13.444 1.00 77.06 91 GLU A C 1
ATOM 690 O O . GLU A 1 91 ? 16.697 -9.688 -14.393 1.00 77.06 91 GLU A O 1
ATOM 695 N N . GLU A 1 92 ? 17.105 -11.041 -12.652 1.00 79.44 92 GLU A N 1
ATOM 696 C CA . GLU A 1 92 ? 15.905 -11.864 -12.822 1.00 79.44 92 GLU A CA 1
ATOM 697 C C . GLU A 1 92 ? 14.647 -11.096 -12.421 1.00 79.44 92 GLU A C 1
ATOM 699 O O . GLU A 1 92 ? 13.657 -11.128 -13.152 1.00 79.44 92 GLU A O 1
ATOM 704 N N . VAL A 1 93 ? 14.706 -10.330 -11.328 1.00 76.75 93 VAL A N 1
ATOM 705 C CA . VAL A 1 93 ? 13.604 -9.452 -10.902 1.00 76.75 93 VAL A CA 1
ATOM 706 C C . VAL A 1 93 ? 13.334 -8.378 -11.952 1.00 76.75 93 VAL A C 1
ATOM 708 O O . VAL A 1 93 ? 12.193 -8.216 -12.386 1.00 76.75 93 VAL A O 1
ATOM 711 N N . VAL A 1 94 ? 14.375 -7.684 -12.424 1.00 77.00 94 VAL A N 1
ATOM 712 C CA . VAL A 1 94 ? 14.244 -6.669 -13.482 1.00 77.00 94 VAL A CA 1
ATOM 713 C C . VAL A 1 94 ? 13.698 -7.293 -14.767 1.00 77.00 94 VAL A C 1
ATOM 715 O O . VAL A 1 94 ? 12.780 -6.740 -15.371 1.00 77.00 94 VAL A O 1
ATOM 718 N N . ARG A 1 95 ? 14.189 -8.473 -15.169 1.00 80.75 95 ARG A N 1
ATOM 719 C CA . ARG A 1 95 ? 13.679 -9.195 -16.345 1.00 80.75 95 ARG A CA 1
ATOM 720 C C . ARG A 1 95 ? 12.201 -9.557 -16.195 1.00 80.75 95 ARG A C 1
ATOM 722 O O . ARG A 1 95 ? 11.443 -9.370 -17.143 1.00 80.75 95 ARG A O 1
ATOM 729 N N . GLY A 1 96 ? 11.784 -10.037 -15.024 1.00 80.06 96 GLY A N 1
ATOM 730 C CA . GLY A 1 96 ? 10.384 -10.348 -14.732 1.00 80.06 96 GLY A CA 1
ATOM 731 C C . GLY A 1 96 ? 9.482 -9.114 -14.805 1.00 80.06 96 GLY A C 1
ATOM 732 O O . GLY A 1 96 ? 8.411 -9.163 -15.410 1.00 80.06 96 GLY A O 1
ATOM 733 N N . LEU A 1 97 ? 9.939 -7.982 -14.261 1.00 77.06 97 LEU A N 1
ATOM 734 C CA . LEU A 1 97 ? 9.225 -6.706 -14.352 1.00 77.06 97 LEU A CA 1
ATOM 735 C C . LEU A 1 97 ? 9.114 -6.214 -15.799 1.00 77.06 97 LEU A C 1
ATOM 737 O O . LEU A 1 97 ? 8.026 -5.826 -16.216 1.00 77.06 97 LEU A O 1
ATOM 741 N N . LEU A 1 98 ? 10.189 -6.296 -16.588 1.00 79.38 98 LEU A N 1
ATOM 742 C CA . LEU A 1 98 ? 10.174 -5.942 -18.011 1.00 79.38 98 LEU A CA 1
ATOM 743 C C . LEU A 1 98 ? 9.229 -6.834 -18.824 1.00 79.38 98 LEU A C 1
ATOM 745 O O . LEU A 1 98 ? 8.517 -6.339 -19.693 1.00 79.38 98 LEU A O 1
ATOM 749 N N . ALA A 1 99 ? 9.195 -8.137 -18.538 1.00 82.31 99 ALA A N 1
ATOM 750 C CA . ALA A 1 99 ? 8.285 -9.065 -19.204 1.00 82.31 99 ALA A CA 1
ATOM 751 C C . ALA A 1 99 ? 6.814 -8.764 -18.875 1.00 82.31 99 ALA A C 1
ATOM 753 O O . ALA A 1 99 ? 5.953 -8.879 -19.743 1.00 82.31 99 ALA A O 1
ATOM 754 N N . LYS A 1 100 ? 6.525 -8.357 -17.632 1.00 80.88 100 LYS A N 1
ATOM 755 C CA . LYS A 1 100 ? 5.160 -8.076 -17.170 1.00 80.88 100 LYS A CA 1
ATOM 756 C C . LYS A 1 100 ? 4.654 -6.686 -17.558 1.00 80.88 100 LYS A C 1
ATOM 758 O O . LYS A 1 100 ? 3.492 -6.546 -17.924 1.00 80.88 100 LYS A O 1
ATOM 763 N N . PHE A 1 101 ? 5.497 -5.665 -17.434 1.00 75.69 101 PHE A N 1
ATOM 764 C CA . PHE A 1 101 ? 5.104 -4.257 -17.555 1.00 75.69 101 PHE A CA 1
ATOM 765 C C . PHE A 1 101 ? 5.731 -3.542 -18.760 1.00 75.69 101 PHE A C 1
ATOM 767 O O . PHE A 1 101 ? 5.444 -2.370 -18.992 1.00 75.69 101 PHE A O 1
ATOM 774 N N . GLY A 1 102 ? 6.576 -4.218 -19.542 1.00 81.06 102 GLY A N 1
ATOM 775 C CA . GLY A 1 102 ? 7.297 -3.608 -20.657 1.00 81.06 102 GLY A CA 1
ATOM 776 C C . GLY A 1 102 ? 8.449 -2.716 -20.193 1.00 81.06 102 GLY A C 1
ATOM 777 O O . GLY A 1 102 ? 8.959 -2.854 -19.082 1.00 81.06 102 GLY A O 1
ATOM 778 N N . ARG A 1 103 ? 8.898 -1.794 -21.052 1.00 82.31 103 ARG A N 1
ATOM 779 C CA . ARG A 1 103 ? 9.960 -0.835 -20.696 1.00 82.31 103 ARG A CA 1
ATOM 780 C C . ARG A 1 103 ? 9.463 0.142 -19.619 1.00 82.31 103 ARG A C 1
ATOM 782 O O . ARG A 1 103 ? 8.319 0.582 -19.712 1.00 82.31 103 ARG A O 1
ATOM 789 N N . PRO A 1 104 ? 10.304 0.516 -18.638 1.00 78.12 104 PRO A N 1
ATOM 790 C CA . PRO A 1 104 ? 9.919 1.503 -17.640 1.00 78.12 104 PRO A CA 1
ATOM 791 C C . PRO A 1 104 ? 9.626 2.841 -18.312 1.00 78.12 104 PRO A C 1
ATOM 793 O O . PRO A 1 104 ? 10.336 3.265 -19.225 1.00 78.12 104 PRO A O 1
ATOM 796 N N . THR A 1 105 ? 8.606 3.531 -17.820 1.00 79.25 105 THR A N 1
ATOM 797 C CA . THR A 1 105 ? 8.255 4.879 -18.270 1.00 79.25 105 THR A CA 1
ATOM 798 C C . THR A 1 105 ? 9.350 5.884 -17.905 1.00 79.25 105 THR A C 1
ATOM 800 O O . THR A 1 105 ? 9.609 6.822 -18.655 1.00 79.25 105 THR A O 1
ATOM 803 N N . ARG A 1 106 ? 10.024 5.676 -16.765 1.00 77.88 106 ARG A N 1
ATOM 804 C CA . ARG A 1 106 ? 11.221 6.428 -16.372 1.00 77.88 106 ARG A CA 1
ATOM 805 C C . ARG A 1 106 ? 12.333 5.454 -15.967 1.00 77.88 106 ARG A C 1
ATOM 807 O O . ARG A 1 106 ? 12.263 4.907 -14.867 1.00 77.88 106 ARG A O 1
ATOM 814 N N . PRO A 1 107 ? 13.343 5.215 -16.817 1.00 76.38 107 PRO A N 1
ATOM 815 C CA . PRO A 1 107 ? 14.462 4.345 -16.468 1.00 76.38 107 PRO A CA 1
ATOM 816 C C . PRO A 1 107 ? 15.349 4.983 -15.389 1.00 76.38 107 PRO A C 1
ATOM 818 O O . PRO A 1 107 ? 15.464 6.209 -15.307 1.00 76.38 107 PRO A O 1
ATOM 821 N N . LEU A 1 108 ? 15.980 4.144 -14.571 1.00 73.94 108 LEU A N 1
ATOM 822 C CA . LEU A 1 108 ? 17.033 4.528 -13.634 1.00 73.94 108 LEU A CA 1
ATOM 823 C C . LEU A 1 108 ? 18.403 4.102 -14.179 1.00 73.94 108 LEU A C 1
ATOM 825 O O . LEU A 1 108 ? 18.510 3.158 -14.961 1.00 73.94 108 LEU A O 1
ATOM 829 N N . ALA A 1 109 ? 19.455 4.811 -13.764 1.00 70.69 109 ALA A N 1
ATOM 830 C CA . ALA A 1 109 ? 20.821 4.577 -14.241 1.00 70.69 109 ALA A CA 1
ATOM 831 C C . ALA A 1 109 ? 21.358 3.181 -13.879 1.00 70.69 109 ALA A C 1
ATOM 833 O O . ALA A 1 109 ? 22.210 2.642 -14.576 1.00 70.69 109 ALA A O 1
ATOM 834 N N . ASP A 1 110 ? 20.832 2.578 -12.816 1.00 66.75 110 ASP A N 1
ATOM 835 C CA . ASP A 1 110 ? 21.212 1.254 -12.333 1.00 66.75 110 ASP A CA 1
ATOM 836 C C . ASP A 1 110 ? 20.509 0.110 -13.098 1.00 66.75 110 ASP A C 1
ATOM 838 O O . ASP A 1 110 ? 20.698 -1.061 -12.775 1.00 66.75 110 ASP A O 1
ATOM 842 N N . GLY A 1 111 ? 19.668 0.404 -14.095 1.00 66.00 111 GLY A N 1
ATOM 843 C CA . GLY A 1 111 ? 18.875 -0.590 -14.828 1.00 66.00 111 GLY A CA 1
ATOM 844 C C . GLY A 1 111 ? 17.533 -0.934 -14.174 1.00 66.00 111 GLY A C 1
ATOM 845 O O . GLY A 1 111 ? 16.795 -1.765 -14.702 1.00 66.00 111 GLY A O 1
ATOM 846 N N . GLY A 1 112 ? 17.197 -0.295 -13.048 1.00 71.56 112 GLY A N 1
ATOM 847 C CA . GLY A 1 112 ? 15.834 -0.249 -12.533 1.00 71.56 112 GLY A CA 1
ATOM 848 C C . GLY A 1 112 ? 14.976 0.765 -13.295 1.00 71.56 112 GLY A C 1
ATOM 849 O O . GLY A 1 112 ? 15.358 1.313 -14.334 1.00 71.56 112 GLY A O 1
ATOM 850 N N . GLY A 1 113 ? 13.794 1.059 -12.767 1.00 73.25 113 GLY A N 1
ATOM 851 C CA . GLY A 1 113 ? 12.926 2.064 -13.362 1.00 73.25 113 GLY A CA 1
ATOM 852 C C . GLY A 1 113 ? 11.619 2.237 -12.615 1.00 73.25 113 GLY A C 1
ATOM 853 O O . GLY A 1 113 ? 11.335 1.515 -11.662 1.00 73.25 113 GLY A O 1
ATOM 854 N N . TYR A 1 114 ? 10.847 3.210 -13.080 1.00 76.31 114 TYR A N 1
ATOM 855 C CA . TYR A 1 114 ? 9.471 3.435 -12.675 1.00 76.31 114 TYR A CA 1
ATOM 856 C C . TYR A 1 114 ? 8.537 2.969 -13.790 1.00 76.31 114 TYR A C 1
ATOM 858 O O . TYR A 1 114 ? 8.659 3.427 -14.932 1.00 76.31 114 TYR A O 1
ATOM 866 N N . TRP A 1 115 ? 7.595 2.093 -13.449 1.00 76.88 115 TRP A N 1
ATOM 867 C CA . TRP A 1 115 ? 6.476 1.719 -14.315 1.00 76.88 115 TRP A CA 1
ATOM 868 C C . TRP A 1 115 ? 5.218 2.379 -13.782 1.00 76.88 115 TRP A C 1
ATOM 870 O O . TRP A 1 115 ? 4.787 2.061 -12.675 1.00 76.88 115 TRP A O 1
ATOM 880 N N . CYS A 1 116 ? 4.656 3.296 -14.565 1.00 72.56 116 CYS A N 1
ATOM 881 C CA . CYS A 1 116 ? 3.383 3.930 -14.250 1.00 72.56 116 CYS A CA 1
ATOM 882 C C . CYS A 1 116 ? 2.351 3.557 -15.309 1.00 72.56 116 CYS A C 1
ATOM 884 O O . CYS A 1 116 ? 2.685 3.189 -16.438 1.00 72.56 116 CYS A O 1
ATOM 886 N N . VAL A 1 117 ? 1.079 3.679 -14.945 1.00 66.31 117 VAL A N 1
ATOM 887 C CA . VAL A 1 117 ? -0.030 3.466 -15.878 1.00 66.31 117 VAL A CA 1
ATOM 888 C C . VAL A 1 117 ? 0.064 4.479 -17.032 1.00 66.31 117 VAL A C 1
ATOM 890 O O . VAL A 1 117 ? 0.380 5.649 -16.785 1.00 66.31 117 VAL A O 1
ATOM 893 N N . PRO A 1 118 ? -0.200 4.071 -18.290 1.00 59.41 118 PRO A N 1
ATOM 894 C CA . PRO A 1 118 ? -0.231 4.987 -19.427 1.00 59.41 118 PRO A CA 1
ATOM 895 C C . PRO A 1 118 ? -1.129 6.206 -19.164 1.00 59.41 118 PRO A C 1
ATOM 897 O O . PRO A 1 118 ? -2.261 6.060 -18.714 1.00 59.41 118 PRO A O 1
ATOM 900 N N . GLY A 1 119 ? -0.618 7.411 -19.439 1.00 57.47 119 GLY A N 1
ATOM 901 C CA . GLY A 1 119 ? -1.321 8.678 -19.190 1.00 57.47 119 GLY A CA 1
ATOM 902 C C . GLY A 1 119 ? -1.075 9.302 -17.809 1.00 57.47 119 GLY A C 1
ATOM 903 O O . GLY A 1 119 ? -1.394 10.473 -17.620 1.00 57.47 119 GLY A O 1
ATOM 904 N N . ALA A 1 120 ? -0.451 8.582 -16.871 1.00 59.12 120 ALA A N 1
ATOM 905 C CA . ALA A 1 120 ? -0.082 9.118 -15.562 1.00 59.12 120 ALA A CA 1
ATOM 906 C C . ALA A 1 120 ? 1.346 9.695 -15.536 1.00 59.12 120 ALA A C 1
ATOM 908 O O . ALA A 1 120 ? 2.238 9.258 -16.268 1.00 59.12 120 ALA A O 1
ATOM 909 N N . ARG A 1 121 ? 1.587 10.685 -14.665 1.00 59.47 121 ARG A N 1
ATOM 910 C CA . ARG A 1 121 ? 2.914 11.301 -14.494 1.00 59.47 121 ARG A CA 1
ATOM 911 C C . ARG A 1 121 ? 3.821 10.430 -13.618 1.00 59.47 121 ARG A C 1
ATOM 913 O O . ARG A 1 121 ? 3.548 10.247 -12.438 1.00 59.47 121 ARG A O 1
ATOM 920 N N . CYS A 1 122 ? 4.947 9.978 -14.174 1.00 59.94 122 CYS A N 1
ATOM 921 C CA . CYS A 1 122 ? 6.000 9.280 -13.428 1.00 59.94 122 CYS A CA 1
ATOM 922 C C . CYS A 1 122 ? 6.981 10.251 -12.765 1.00 59.94 122 CYS A C 1
ATOM 924 O O . CYS A 1 122 ? 8.014 10.610 -13.342 1.00 59.94 122 CYS A O 1
ATOM 926 N N . SER A 1 123 ? 6.699 10.666 -11.535 1.00 53.75 123 SER A N 1
ATOM 927 C CA . SER A 1 123 ? 7.651 11.421 -10.720 1.00 53.75 123 SER A CA 1
ATOM 928 C C . SER A 1 123 ? 8.041 10.637 -9.470 1.00 53.75 123 SER A C 1
ATOM 930 O O . SER A 1 123 ? 7.182 10.138 -8.757 1.00 53.75 123 SER A O 1
ATOM 932 N N . GLY A 1 124 ? 9.344 10.610 -9.154 1.00 44.66 124 GLY A N 1
ATOM 933 C CA . GLY A 1 124 ? 9.838 10.182 -7.831 1.00 44.66 124 GLY A CA 1
ATOM 934 C C . GLY A 1 124 ? 9.438 11.142 -6.696 1.00 44.66 124 GLY A C 1
ATOM 935 O O . GLY A 1 124 ? 9.735 10.898 -5.536 1.00 44.66 124 GLY A O 1
ATOM 936 N N . LEU A 1 125 ? 8.761 12.242 -7.041 1.00 38.28 125 LEU A N 1
ATOM 937 C CA . LEU A 1 125 ? 8.071 13.146 -6.132 1.00 38.28 125 LEU A CA 1
ATOM 938 C C . LEU A 1 125 ? 6.560 12.945 -6.296 1.00 38.28 125 LEU A C 1
ATOM 940 O O . LEU A 1 125 ? 5.969 13.475 -7.234 1.00 38.28 125 LEU A O 1
ATOM 944 N N . LEU A 1 126 ? 5.975 12.149 -5.400 1.00 43.72 126 LEU A N 1
ATOM 945 C CA . LEU A 1 126 ? 4.706 12.374 -4.692 1.00 43.72 126 LEU A CA 1
ATOM 946 C C . LEU A 1 126 ? 3.516 12.984 -5.471 1.00 43.72 126 LEU A C 1
ATOM 948 O O . LEU A 1 126 ? 2.764 13.742 -4.881 1.00 43.72 126 LEU A O 1
ATOM 952 N N . LEU A 1 127 ? 3.280 12.721 -6.755 1.00 40.84 127 LEU A N 1
ATOM 953 C CA . LEU A 1 127 ? 2.059 13.197 -7.448 1.00 40.84 127 LEU A CA 1
ATOM 954 C C . LEU A 1 127 ? 1.476 12.167 -8.427 1.00 40.84 127 LEU A C 1
ATOM 956 O O . LEU A 1 127 ? 0.637 12.510 -9.255 1.00 40.84 127 LEU A O 1
ATOM 960 N N . SER A 1 128 ? 1.908 10.906 -8.358 1.00 47.81 128 SER A N 1
ATOM 961 C CA . SER A 1 128 ? 1.362 9.875 -9.238 1.00 47.81 128 SER A CA 1
ATOM 962 C C . SER A 1 128 ? -0.008 9.419 -8.748 1.00 47.81 128 SER A C 1
ATOM 964 O O . SER A 1 128 ? -0.128 8.837 -7.677 1.00 47.81 128 SER A O 1
ATOM 966 N N . GLU A 1 129 ? -1.035 9.647 -9.562 1.00 47.88 129 GLU A N 1
ATOM 967 C CA . GLU A 1 129 ? -2.365 9.023 -9.439 1.00 47.88 129 GLU A CA 1
ATOM 968 C C . GLU A 1 129 ? -2.363 7.557 -9.921 1.00 47.88 129 GLU A C 1
ATOM 970 O O . GLU A 1 129 ? -3.392 6.888 -9.949 1.00 47.88 129 GLU A O 1
ATOM 975 N N . ALA A 1 130 ? -1.202 7.045 -10.337 1.00 53.72 130 ALA A N 1
ATOM 976 C CA . ALA A 1 130 ? -1.018 5.676 -10.789 1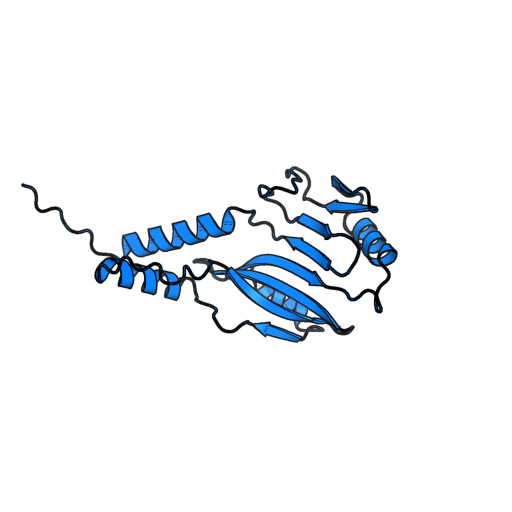.00 53.72 130 ALA A CA 1
ATOM 977 C C . ALA A 1 130 ? -0.133 4.883 -9.825 1.00 53.72 130 ALA A C 1
ATOM 979 O O . ALA A 1 130 ? 0.757 5.462 -9.194 1.00 53.72 130 ALA A O 1
ATOM 980 N N . PRO A 1 131 ? -0.320 3.552 -9.755 1.00 57.88 131 PRO A N 1
ATOM 981 C CA . PRO A 1 131 ? 0.625 2.697 -9.068 1.00 57.88 131 PRO A CA 1
ATOM 982 C C . PRO A 1 131 ? 2.013 2.864 -9.689 1.00 57.88 131 PRO A C 1
ATOM 984 O O . PRO A 1 131 ? 2.156 2.856 -10.915 1.00 57.88 131 PRO A O 1
ATOM 987 N N . ILE A 1 132 ? 3.015 3.031 -8.832 1.00 62.41 132 ILE A N 1
ATOM 988 C CA . ILE A 1 132 ? 4.417 3.133 -9.223 1.00 62.41 132 ILE A CA 1
ATOM 989 C C . ILE A 1 132 ? 5.108 1.859 -8.767 1.00 62.41 132 ILE A C 1
ATOM 991 O O . ILE A 1 132 ? 5.152 1.586 -7.572 1.00 62.41 132 ILE A O 1
ATOM 995 N N . VAL A 1 133 ? 5.713 1.119 -9.693 1.00 66.50 133 VAL A N 1
ATOM 996 C CA . VAL A 1 133 ? 6.698 0.091 -9.332 1.00 66.50 133 VAL A CA 1
ATOM 997 C C . VAL A 1 133 ? 8.089 0.691 -9.460 1.00 66.50 133 VAL A C 1
ATOM 999 O O . VAL A 1 133 ? 8.439 1.157 -10.539 1.00 66.50 133 VAL A O 1
ATOM 1002 N N . GLN A 1 134 ? 8.864 0.677 -8.380 1.00 68.94 134 GLN A N 1
ATOM 1003 C CA . GLN A 1 134 ? 10.239 1.154 -8.301 1.00 68.94 134 GLN A CA 1
ATOM 1004 C C . GLN A 1 134 ? 11.161 0.048 -7.776 1.00 68.94 134 GLN A C 1
ATOM 1006 O O . GLN A 1 134 ? 10.847 -0.649 -6.811 1.00 68.94 134 GLN A O 1
ATOM 1011 N N . VAL A 1 135 ? 12.348 -0.055 -8.371 1.00 67.38 135 VAL A N 1
ATOM 1012 C CA . VAL A 1 135 ? 13.480 -0.801 -7.805 1.00 67.38 135 VAL A CA 1
ATOM 1013 C C . VAL A 1 135 ? 14.442 0.227 -7.206 1.00 67.38 135 VAL A C 1
ATOM 1015 O O . VAL A 1 135 ? 14.973 1.050 -7.948 1.00 67.38 135 VAL A O 1
ATOM 1018 N N . VAL A 1 136 ? 14.605 0.239 -5.879 1.00 57.28 136 VAL A N 1
ATOM 1019 C CA . VAL A 1 136 ? 15.548 1.138 -5.185 1.00 57.28 136 VAL A CA 1
ATOM 1020 C C . VAL A 1 136 ? 16.869 0.392 -4.975 1.00 57.28 136 VAL A C 1
ATOM 1022 O O . VAL A 1 136 ? 16.869 -0.789 -4.644 1.00 57.28 136 VAL A O 1
ATOM 1025 N N . ASP A 1 137 ? 17.970 1.094 -5.227 1.00 52.72 137 ASP A N 1
ATOM 1026 C CA . ASP A 1 137 ? 19.370 0.658 -5.308 1.00 52.72 137 ASP A CA 1
ATOM 1027 C C . ASP A 1 137 ? 19.860 -0.485 -4.363 1.00 52.72 137 ASP A C 1
ATOM 1029 O O . ASP A 1 137 ? 19.435 -0.648 -3.221 1.00 52.72 137 ASP A O 1
ATOM 1033 N N . ALA A 1 138 ? 20.812 -1.253 -4.911 1.00 44.09 138 ALA A N 1
ATOM 1034 C CA . ALA A 1 138 ? 21.852 -2.149 -4.382 1.00 44.09 138 ALA A CA 1
ATOM 1035 C C . ALA A 1 138 ? 21.658 -3.123 -3.202 1.00 44.09 138 ALA A C 1
ATOM 1037 O O . ALA A 1 138 ? 22.584 -3.911 -3.004 1.00 44.09 138 ALA A O 1
ATOM 1038 N N . SER A 1 139 ? 20.555 -3.193 -2.453 1.00 50.22 139 SER A N 1
ATOM 1039 C CA . SER A 1 139 ? 20.519 -4.146 -1.320 1.00 50.22 139 SER A CA 1
ATOM 1040 C C . SER A 1 139 ? 19.298 -5.042 -1.189 1.00 50.22 139 SER A C 1
ATOM 1042 O O . SER A 1 139 ? 19.540 -6.227 -0.974 1.00 50.22 139 SER A O 1
ATOM 1044 N N . THR A 1 140 ? 18.042 -4.589 -1.319 1.00 55.69 140 THR A N 1
ATOM 1045 C CA . THR A 1 140 ? 16.964 -5.467 -0.801 1.00 55.69 140 THR A CA 1
ATOM 1046 C C . THR A 1 140 ? 15.504 -5.163 -1.164 1.00 55.69 140 THR A C 1
ATOM 1048 O O . THR A 1 140 ? 14.672 -5.947 -0.739 1.00 55.69 140 THR A O 1
ATOM 1051 N N . ALA A 1 141 ? 15.104 -4.105 -1.890 1.00 63.25 141 ALA A N 1
ATOM 1052 C CA . ALA A 1 141 ? 13.669 -3.739 -1.946 1.00 63.25 141 ALA A CA 1
ATOM 1053 C C . ALA A 1 141 ? 13.100 -3.387 -3.338 1.00 63.25 141 ALA A C 1
ATOM 1055 O O . ALA A 1 141 ? 13.616 -2.533 -4.058 1.00 63.25 141 ALA A O 1
ATOM 1056 N N . VAL A 1 142 ? 11.964 -4.006 -3.672 1.00 67.94 142 VAL A N 1
ATOM 1057 C CA . VAL A 1 142 ? 11.017 -3.606 -4.721 1.00 67.94 142 VAL A CA 1
ATOM 1058 C C . VAL A 1 142 ? 9.851 -2.880 -4.055 1.00 67.94 142 VAL A C 1
ATOM 1060 O O . VAL A 1 142 ? 9.134 -3.443 -3.232 1.00 67.94 142 VAL A O 1
ATOM 1063 N N . ILE A 1 143 ? 9.621 -1.628 -4.421 1.00 68.12 143 ILE A N 1
ATOM 1064 C CA . ILE A 1 143 ? 8.507 -0.832 -3.903 1.00 68.12 143 ILE A CA 1
ATOM 1065 C C . ILE A 1 143 ? 7.432 -0.781 -4.983 1.00 68.12 143 ILE A C 1
ATOM 1067 O O . ILE A 1 143 ? 7.724 -0.472 -6.133 1.00 68.12 143 ILE A O 1
ATOM 1071 N N . ALA A 1 144 ? 6.193 -1.100 -4.629 1.00 65.06 144 ALA A N 1
ATOM 1072 C CA . ALA A 1 144 ? 5.047 -0.955 -5.515 1.00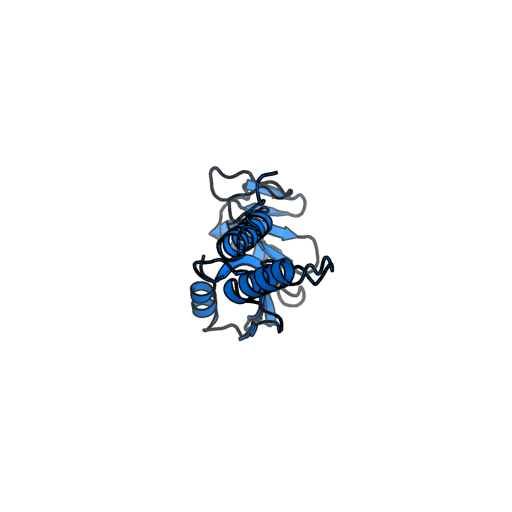 65.06 144 ALA A CA 1
ATOM 1073 C C . ALA A 1 144 ? 3.992 -0.093 -4.820 1.00 65.06 144 ALA A C 1
ATOM 1075 O O . ALA A 1 144 ? 3.184 -0.588 -4.044 1.00 65.06 144 ALA A O 1
ATOM 1076 N N . GLU A 1 145 ? 4.001 1.211 -5.062 1.00 63.72 145 GLU A N 1
ATOM 1077 C CA . GLU A 1 145 ? 3.004 2.124 -4.508 1.00 63.72 145 GLU A CA 1
ATOM 1078 C C . GLU A 1 145 ? 1.641 1.897 -5.173 1.00 63.72 145 GLU A C 1
ATOM 1080 O O . GLU A 1 145 ? 1.545 1.598 -6.364 1.00 63.72 145 GLU A O 1
ATOM 1085 N N . GLY A 1 146 ? 0.576 1.987 -4.384 1.00 60.31 146 GLY A N 1
ATOM 1086 C CA . GLY A 1 146 ? -0.805 1.852 -4.819 1.00 60.31 146 GLY A CA 1
ATOM 1087 C C . GLY A 1 146 ? -1.328 3.147 -5.438 1.00 60.31 146 GLY A C 1
ATOM 1088 O O . GLY A 1 146 ? -0.790 4.233 -5.254 1.00 60.31 146 GLY A O 1
ATOM 1089 N N . ALA A 1 147 ? -2.421 3.027 -6.188 1.00 56.62 147 ALA A N 1
ATOM 1090 C CA . ALA A 1 147 ? -2.950 4.062 -7.078 1.00 56.62 147 ALA A CA 1
ATOM 1091 C C . ALA A 1 147 ? -3.517 5.332 -6.402 1.00 56.62 147 ALA A C 1
ATOM 1093 O O . ALA A 1 147 ? -4.071 6.178 -7.094 1.00 56.62 147 ALA A O 1
ATOM 1094 N N . ARG A 1 148 ? -3.477 5.472 -5.069 1.00 64.19 148 ARG A N 1
ATOM 1095 C CA . ARG A 1 148 ? -4.171 6.583 -4.384 1.00 64.19 148 ARG A CA 1
ATOM 1096 C C . ARG A 1 148 ? -3.388 7.899 -4.372 1.00 64.19 148 ARG A C 1
ATOM 1098 O O . ARG A 1 148 ? -3.957 8.939 -4.048 1.00 64.19 148 ARG A O 1
ATOM 1105 N N . GLY A 1 149 ? -2.114 7.861 -4.757 1.00 57.91 149 GLY A N 1
ATOM 1106 C CA . GLY A 1 149 ? -1.234 9.024 -4.787 1.00 57.91 149 GLY A CA 1
ATOM 1107 C C . GLY A 1 149 ? -0.866 9.560 -3.402 1.00 57.91 149 GLY A C 1
ATOM 1108 O O . GLY A 1 149 ? -1.372 9.131 -2.369 1.00 57.91 149 GLY A O 1
ATOM 1109 N N . SER A 1 150 ? 0.046 10.529 -3.368 1.00 57.91 150 SER A N 1
ATOM 1110 C CA . SER A 1 150 ? 0.653 11.046 -2.127 1.00 57.91 150 SER A CA 1
ATOM 1111 C C . SER A 1 150 ? -0.305 11.776 -1.183 1.00 57.91 150 SER A C 1
ATOM 1113 O O . SER A 1 150 ? -0.048 11.846 0.016 1.00 57.91 150 SER A O 1
ATOM 1115 N N . ARG A 1 151 ? -1.398 12.334 -1.717 1.00 62.38 151 ARG A N 1
ATOM 1116 C CA . ARG A 1 151 ? -2.403 13.094 -0.957 1.00 62.38 151 ARG A CA 1
ATOM 1117 C C . ARG A 1 151 ? -3.513 12.218 -0.395 1.00 62.38 151 ARG A C 1
ATOM 1119 O O . ARG A 1 151 ? -4.415 12.745 0.245 1.00 62.38 151 ARG A O 1
ATOM 1126 N N . ALA A 1 152 ? -3.463 10.905 -0.620 1.00 70.12 152 ALA A N 1
ATOM 1127 C CA . ALA A 1 152 ? -4.423 9.960 -0.061 1.00 70.12 152 ALA A CA 1
ATOM 1128 C C . ALA A 1 152 ? -4.578 10.160 1.452 1.00 70.12 152 ALA A C 1
ATOM 1130 O O . ALA A 1 152 ? -5.685 10.338 1.950 1.00 70.12 152 ALA A O 1
ATOM 1131 N N . ARG A 1 153 ? -3.443 10.280 2.149 1.00 71.38 153 ARG A N 1
ATOM 1132 C CA . ARG A 1 153 ? -3.390 10.543 3.587 1.00 71.38 153 ARG A CA 1
ATOM 1133 C C . ARG A 1 153 ? -4.075 11.855 3.980 1.00 71.38 153 ARG A C 1
ATOM 1135 O O . ARG A 1 153 ? -4.841 11.868 4.941 1.00 71.38 153 ARG A O 1
ATOM 1142 N N . ASP A 1 154 ? -3.815 12.938 3.250 1.00 72.44 154 ASP A N 1
ATOM 1143 C CA . ASP A 1 154 ? -4.418 14.249 3.524 1.00 72.44 154 ASP A CA 1
ATOM 1144 C C . ASP A 1 154 ? -5.930 14.232 3.266 1.00 72.44 154 ASP A C 1
ATOM 1146 O O . ASP A 1 154 ? -6.702 14.801 4.037 1.00 72.44 154 ASP A O 1
ATOM 1150 N N . ALA A 1 155 ? -6.366 13.544 2.206 1.00 73.50 155 ALA A N 1
ATOM 1151 C CA . ALA A 1 155 ? -7.775 13.368 1.877 1.00 73.50 155 ALA A CA 1
ATOM 1152 C C . ALA A 1 155 ? -8.510 12.557 2.954 1.00 73.50 155 ALA A C 1
ATOM 1154 O O . ALA A 1 155 ? -9.606 12.936 3.367 1.00 73.50 155 ALA A O 1
ATOM 1155 N N . ASP A 1 156 ? -7.890 11.493 3.464 1.00 76.31 156 ASP A N 1
ATOM 1156 C CA . ASP A 1 156 ? -8.464 10.662 4.526 1.00 76.31 156 ASP A CA 1
ATOM 1157 C C . ASP A 1 156 ? -8.561 11.434 5.842 1.00 76.31 156 ASP A C 1
ATOM 1159 O O . ASP A 1 156 ? -9.585 11.394 6.527 1.00 76.31 156 ASP A O 1
ATOM 1163 N N . GLN A 1 157 ? -7.533 12.221 6.162 1.00 77.44 157 GLN A N 1
ATOM 1164 C CA . GLN A 1 157 ? -7.558 13.122 7.307 1.00 77.44 157 GLN A CA 1
ATOM 1165 C C . GLN A 1 157 ? -8.665 14.178 7.171 1.00 77.44 157 GLN A C 1
ATOM 1167 O O . GLN A 1 157 ? -9.403 14.417 8.129 1.00 77.44 157 GLN A O 1
ATOM 1172 N N . ALA A 1 158 ? -8.822 14.785 5.992 1.00 77.69 158 ALA A N 1
ATOM 1173 C CA . ALA A 1 158 ? -9.896 15.738 5.725 1.00 77.69 158 ALA A CA 1
ATOM 1174 C C . ALA A 1 158 ? -11.284 15.085 5.843 1.00 77.69 158 ALA A C 1
ATOM 1176 O O . ALA A 1 158 ? -12.197 15.695 6.398 1.00 77.69 158 ALA A O 1
ATOM 1177 N N . ALA A 1 159 ? -11.442 13.837 5.390 1.00 80.19 159 ALA A N 1
ATOM 1178 C CA . ALA A 1 159 ? -12.682 13.077 5.528 1.00 80.19 159 ALA A CA 1
ATOM 1179 C C . ALA A 1 159 ? -13.018 12.784 6.999 1.00 80.19 159 ALA A C 1
ATOM 1181 O O . ALA A 1 159 ? -14.160 12.992 7.411 1.00 80.19 159 ALA A O 1
ATOM 1182 N N . VAL A 1 160 ? -12.032 12.384 7.812 1.00 79.50 160 VAL A N 1
ATOM 1183 C CA . VAL A 1 160 ? -12.204 12.210 9.266 1.00 79.50 160 VAL A CA 1
ATOM 1184 C C . VAL A 1 160 ? -12.625 13.525 9.921 1.00 79.50 160 VAL A C 1
ATOM 1186 O O . VAL A 1 160 ? -13.592 13.547 10.681 1.00 79.50 160 VAL A O 1
ATOM 1189 N N . MET A 1 161 ? -11.946 14.631 9.598 1.00 80.25 161 MET A N 1
ATOM 1190 C CA . MET A 1 161 ? -12.284 15.955 10.129 1.00 80.25 161 MET A CA 1
ATOM 1191 C C . MET A 1 161 ? -13.707 16.368 9.747 1.00 80.25 161 MET A C 1
ATOM 1193 O O . MET A 1 161 ? -14.477 16.749 10.624 1.00 80.25 161 MET A O 1
ATOM 1197 N N . ALA A 1 162 ? -14.081 16.230 8.473 1.00 81.00 162 ALA A N 1
ATOM 1198 C CA . ALA A 1 162 ? -15.412 16.573 7.982 1.00 81.00 162 ALA A CA 1
ATOM 1199 C C . ALA A 1 162 ? -16.514 15.689 8.595 1.00 81.00 162 ALA A C 1
ATOM 1201 O O . ALA A 1 162 ? -17.604 16.177 8.904 1.00 81.00 162 ALA A O 1
ATOM 1202 N N . ALA A 1 163 ? -16.249 14.395 8.796 1.00 84.81 163 ALA A N 1
ATOM 1203 C CA . ALA A 1 163 ? -17.170 13.487 9.474 1.00 84.81 163 ALA A CA 1
ATOM 1204 C C . ALA A 1 163 ? -17.332 13.856 10.957 1.00 84.81 163 ALA A C 1
ATOM 1206 O O . ALA A 1 163 ? -18.458 13.894 11.457 1.00 84.81 163 ALA A O 1
ATOM 1207 N N . ALA A 1 164 ? -16.236 14.196 11.640 1.00 84.00 164 ALA A N 1
ATOM 1208 C CA . ALA A 1 164 ? -16.273 14.679 13.014 1.00 84.00 164 ALA A CA 1
ATOM 1209 C C . ALA A 1 164 ? -17.023 16.018 13.132 1.00 84.00 164 ALA A C 1
ATOM 1211 O O . ALA A 1 164 ? -17.841 16.175 14.037 1.00 84.00 164 ALA A O 1
ATOM 1212 N N . ASP A 1 165 ? -16.830 16.953 12.193 1.00 82.44 165 ASP A N 1
ATOM 1213 C CA . ASP A 1 165 ? -17.543 18.240 12.133 1.00 82.44 165 ASP A CA 1
ATOM 1214 C C . ASP A 1 165 ? -19.064 18.082 12.105 1.00 82.44 165 ASP A C 1
ATOM 1216 O O . ASP A 1 165 ? -19.782 18.836 12.759 1.00 82.44 165 ASP A O 1
ATOM 1220 N N . ARG A 1 166 ? -19.572 17.082 11.379 1.00 83.56 166 ARG A N 1
ATOM 1221 C CA . ARG A 1 166 ? -21.014 16.793 11.324 1.00 83.56 166 ARG A CA 1
ATOM 1222 C C . ARG A 1 166 ? -21.567 16.269 12.653 1.00 83.56 166 ARG A C 1
ATOM 1224 O O . ARG A 1 166 ? -22.759 16.418 12.905 1.00 83.56 166 ARG A O 1
ATOM 1231 N N . GLN A 1 167 ? -20.730 15.640 13.478 1.00 84.19 167 GLN A N 1
ATOM 1232 C CA . GLN A 1 167 ? -21.127 14.986 14.732 1.00 84.19 167 GLN A CA 1
ATOM 1233 C C . GLN A 1 167 ? -20.886 15.844 15.983 1.00 84.19 167 GLN A C 1
ATOM 1235 O O . GLN A 1 167 ? -21.430 15.559 17.055 1.00 84.19 167 GLN A O 1
ATOM 1240 N N . VAL A 1 168 ? -20.060 16.887 15.884 1.00 78.31 168 VAL A N 1
ATOM 1241 C CA . VAL A 1 168 ? -19.870 17.855 16.966 1.00 78.31 168 VAL A CA 1
ATOM 1242 C C . V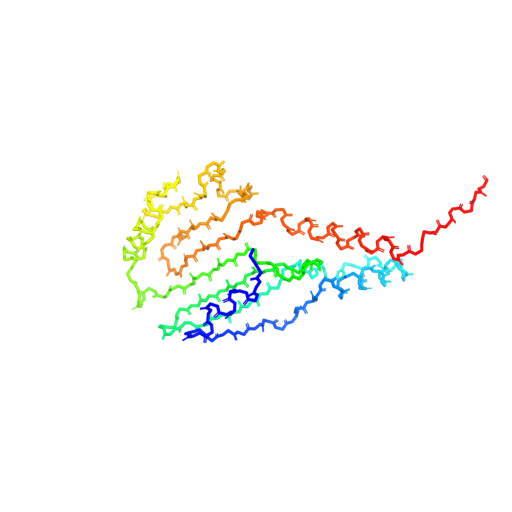AL A 1 168 ? -21.007 18.882 16.905 1.00 78.31 168 VAL A C 1
ATOM 1244 O O . VAL A 1 168 ? -21.241 19.463 15.846 1.00 78.31 168 VAL A O 1
ATOM 1247 N N . PRO A 1 169 ? -21.723 19.146 18.017 1.00 65.19 169 PRO A N 1
ATOM 1248 C CA . PRO A 1 169 ? -22.731 20.197 18.041 1.00 65.19 169 PRO A CA 1
ATOM 1249 C C . PRO A 1 169 ? -22.085 21.522 17.637 1.00 65.19 169 PRO A C 1
ATOM 1251 O O . PRO A 1 169 ? -21.117 21.953 18.271 1.00 65.19 169 PRO A O 1
ATOM 1254 N N . LYS A 1 170 ? -22.612 22.183 16.599 1.00 63.03 170 LYS A N 1
ATOM 1255 C CA . LYS A 1 170 ? -22.231 23.568 16.316 1.00 63.03 170 LYS A CA 1
ATOM 1256 C C . LYS A 1 170 ? -22.550 24.355 17.580 1.00 63.03 170 LYS A C 1
ATOM 1258 O O . LYS A 1 170 ? -23.711 24.391 17.984 1.00 63.03 170 LYS A O 1
ATOM 1263 N N . ARG A 1 171 ? -21.541 24.958 18.221 1.00 54.28 171 ARG A N 1
ATOM 1264 C CA . ARG A 1 171 ? -21.812 26.005 19.208 1.00 54.28 171 ARG A CA 1
ATOM 1265 C C . ARG A 1 171 ? -22.657 27.027 18.463 1.00 54.28 171 ARG A C 1
ATOM 1267 O O . ARG A 1 171 ? -22.168 27.657 17.528 1.00 54.28 171 ARG A O 1
ATOM 1274 N N . SER A 1 172 ? -23.940 27.111 18.799 1.00 50.25 172 SER A N 1
ATOM 1275 C CA . SER A 1 172 ? -24.754 28.239 18.390 1.00 50.25 172 SER A CA 1
ATOM 1276 C C . SER A 1 172 ? -24.019 29.451 18.937 1.00 50.25 172 SER A C 1
ATOM 1278 O O . SER A 1 172 ? -23.939 29.613 20.156 1.00 50.25 172 SER A O 1
ATOM 1280 N N . ASN A 1 173 ? -23.408 30.246 18.061 1.00 44.16 173 ASN A N 1
ATOM 1281 C CA . ASN A 1 173 ? -23.045 31.599 18.434 1.00 44.16 173 ASN A CA 1
ATOM 1282 C C . ASN A 1 173 ? -24.372 32.236 18.835 1.00 44.16 173 ASN A C 1
ATOM 1284 O O . ASN A 1 173 ? -25.212 32.495 17.974 1.00 44.16 173 ASN A O 1
ATOM 1288 N N . ALA A 1 174 ? -24.608 32.360 20.141 1.00 39.06 174 ALA A N 1
ATOM 1289 C CA . ALA A 1 174 ? -25.643 33.239 20.631 1.00 39.06 174 ALA A CA 1
ATOM 1290 C C . ALA A 1 174 ? -25.319 34.601 20.014 1.00 39.06 174 ALA A C 1
ATOM 1292 O O . ALA A 1 174 ? -24.215 35.116 20.199 1.00 39.06 174 ALA A O 1
ATOM 1293 N N . ALA A 1 175 ? -26.224 35.074 19.161 1.00 40.25 175 ALA A N 1
ATOM 1294 C CA . ALA A 1 175 ? -26.145 36.397 18.581 1.00 40.25 175 ALA A CA 1
ATOM 1295 C C . ALA A 1 175 ? -26.005 37.405 19.732 1.00 40.25 175 ALA A C 1
ATOM 1297 O O . ALA A 1 175 ? -26.789 37.354 20.682 1.00 40.25 175 ALA A O 1
ATOM 1298 N N . PHE A 1 176 ? -24.971 38.243 19.660 1.00 39.62 176 PHE A N 1
ATOM 1299 C CA . PHE A 1 176 ? -24.929 39.510 20.384 1.00 39.62 176 PHE A CA 1
ATOM 1300 C C . PHE A 1 176 ? -25.708 40.548 19.582 1.00 39.62 176 PHE A C 1
ATOM 1302 O O . PHE A 1 176 ? -25.602 40.503 18.332 1.00 39.62 176 PHE A O 1
#

Sequence (176 aa):
MPIAQVRAALAGGWKCRSQPGETTFRQKVEDEVRKRKTGSSGRWGGGEGISSDSCVGPSGEELVIRYAEVEGGPIVDGFTLSLSRDRFRREEVVRGLLAKFGRPTRPLADGGGYWCVPGARCSGLLLSEAPIVQVVDASTAVIAEGARGSRARDADQAAVMAAADRQVPKRSNAAF

Organism: NCBI:txid449393

Radius of gyration: 20.05 Å; chains: 1; bounding box: 48×59×46 Å

pLDDT: mean 71.89, std 14.11, range [38.19, 93.12]

Foldseek 3Di:
DAVVVVCVVQVVFKDKDWDPPDDALVNLLVVLLVCVVVVDPDPDDPSQQWTWMWMAGNQRKIKIWIWGHAPVGIGTFWMKIWAFVVRDDPVVVLVVCCVVQNDAPAADPVSWHWRWDPPFDDDPPWATLTWIWTDDDDGIIIITGHNNTNCVRVVSVVNSVVSSVVVHPDPPPPDD

Secondary structure (DSSP, 8-state):
-BHHHHHHHHTTT-EEEEPTT---HHHHHHHHHHHHHHT---------SEEEEEEE-TTS-EEEEEEE--TTS-EEEEEEEE--TTT--HHHHHHHHHHHH-S-SEE-TTS-EEE--TTS---SSS--SS-EEEEETTTTEEEEE-TT-TTHHHHHHHHHHHHHHHHSPP------